Protein AF-A0A1Q5G5R2-F1 (afdb_monomer_lite)

Secondary structure (DSSP, 8-state):
-------GGGSTHHHHHHHHHHHHHHHHHHHTT-EEEEETTEEEEE-SSTTHHHHHHHHHHTTT---EEESTTS-EEEE---TT--HHHHHHHHHHHHHHHHHHHTSPPSSPPPPGGG--SHHHHHHHHHHH-

Sequence (133 aa):
MLKRALPDCIEADGIARSLDMMTRAEADFLALGALVRGRGLDWGIAFAAPDLGARISHEAYLRGLLVETSGSADEVAKLLPPLTASRDELAEGVALLADAVTRQSRRPLVRRPAPIGGVQGADAFLGVVRSCF

pLDDT: mean 71.69, std 19.14, range [33.5, 95.69]

Radius of gyration: 16.31 Å; chains: 1; bounding box: 35×35×56 Å

Structure (mmCIF, N/CA/C/O backbone):
data_AF-A0A1Q5G5R2-F1
#
_entry.id   AF-A0A1Q5G5R2-F1
#
loop_
_atom_site.group_PDB
_atom_site.id
_atom_site.type_symbol
_atom_site.label_atom_id
_atom_site.label_alt_id
_atom_site.label_comp_id
_atom_site.lab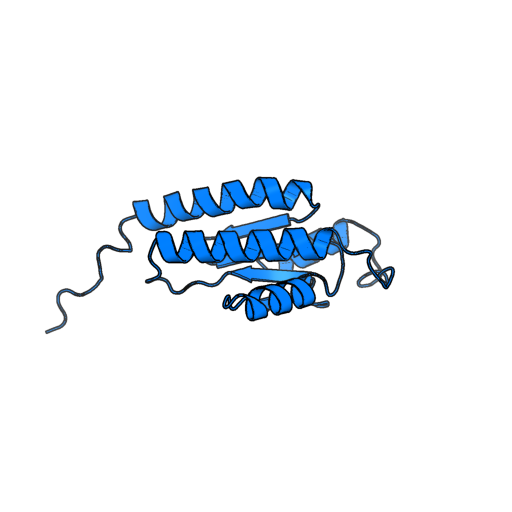el_asym_id
_atom_site.label_entity_id
_atom_site.label_seq_id
_atom_site.pdbx_PDB_ins_code
_atom_site.Cartn_x
_atom_site.Cartn_y
_atom_site.Cartn_z
_atom_site.occupancy
_atom_site.B_iso_or_equiv
_atom_site.auth_seq_id
_atom_site.auth_comp_id
_atom_site.auth_asym_id
_atom_site.auth_atom_id
_atom_site.pdbx_PDB_model_num
ATOM 1 N N . MET A 1 1 ? -2.164 20.215 35.143 1.00 33.50 1 MET A N 1
ATOM 2 C CA . MET A 1 1 ? -3.379 19.497 34.695 1.00 33.50 1 MET A CA 1
ATOM 3 C C . MET A 1 1 ? -3.111 18.783 33.360 1.00 33.50 1 MET A C 1
ATOM 5 O O . MET A 1 1 ? -3.798 19.034 32.387 1.00 33.50 1 MET A O 1
ATOM 9 N N .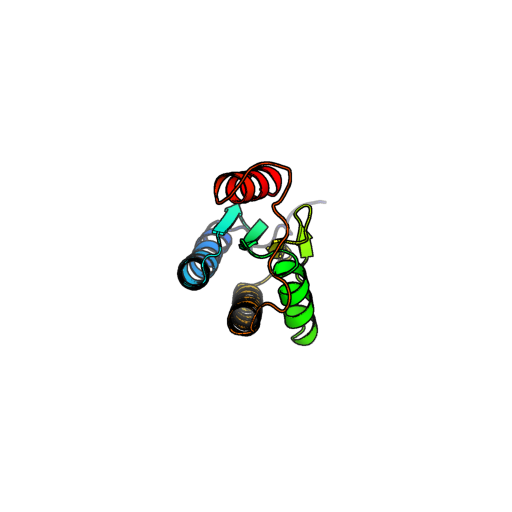 LEU A 1 2 ? -2.117 17.887 33.297 1.00 38.62 2 LEU A N 1
ATOM 10 C CA . LEU A 1 2 ? -1.935 16.945 32.180 1.00 38.62 2 LEU A CA 1
ATOM 11 C C . LEU A 1 2 ? -1.793 15.546 32.784 1.00 38.62 2 LEU A C 1
ATOM 13 O O . LEU A 1 2 ? -0.697 15.049 33.017 1.00 38.62 2 LEU A O 1
ATOM 17 N N . LYS A 1 3 ? -2.927 14.958 33.162 1.00 35.97 3 LYS A N 1
ATOM 18 C CA . LYS A 1 3 ? -3.034 13.561 33.585 1.00 35.97 3 LYS A CA 1
ATOM 19 C C . LYS A 1 3 ? -4.161 12.930 32.768 1.00 35.97 3 LYS A C 1
ATOM 21 O O . LYS A 1 3 ? -5.282 13.414 32.851 1.00 35.97 3 LYS A O 1
ATOM 26 N N . ARG A 1 4 ? -3.827 11.824 32.089 1.00 41.44 4 ARG A N 1
ATOM 27 C CA . ARG A 1 4 ? -4.713 10.790 31.509 1.00 41.44 4 ARG A CA 1
ATOM 28 C C . ARG A 1 4 ? -5.443 11.149 30.209 1.00 41.44 4 ARG A C 1
ATOM 30 O O . ARG A 1 4 ? -6.599 11.541 30.243 1.00 41.44 4 ARG A O 1
ATOM 37 N N . ALA A 1 5 ? -4.772 10.904 29.083 1.00 36.88 5 ALA A N 1
ATOM 38 C CA . ALA A 1 5 ? -5.401 10.505 27.815 1.00 36.88 5 ALA A CA 1
ATOM 39 C C . ALA A 1 5 ? -4.364 9.890 26.846 1.00 36.88 5 ALA A C 1
ATOM 41 O O . ALA A 1 5 ? -4.378 10.185 25.657 1.00 36.88 5 ALA A O 1
ATOM 42 N N . LEU A 1 6 ? -3.423 9.080 27.349 1.00 35.84 6 LEU A N 1
ATOM 43 C CA . LEU A 1 6 ? -2.697 8.144 26.486 1.00 35.84 6 LEU A CA 1
ATOM 44 C C . LEU A 1 6 ? -3.633 6.927 26.373 1.00 35.84 6 LEU A C 1
ATOM 46 O O . LEU A 1 6 ? -3.830 6.281 27.403 1.00 35.84 6 LEU A O 1
ATOM 50 N N . PRO A 1 7 ? -4.328 6.699 25.244 1.00 44.56 7 PRO A N 1
ATOM 51 C CA . PRO A 1 7 ? -5.379 5.693 25.176 1.00 44.56 7 PRO A CA 1
ATOM 52 C C . PRO A 1 7 ? -4.765 4.296 25.157 1.00 44.56 7 PRO A C 1
ATOM 54 O O . PRO A 1 7 ? -3.655 4.098 24.662 1.00 44.56 7 PRO A O 1
ATOM 57 N N . ASP A 1 8 ? -5.533 3.331 25.641 1.00 38.50 8 ASP A N 1
ATOM 58 C CA . ASP A 1 8 ? -5.210 1.910 25.812 1.00 38.50 8 ASP A CA 1
ATOM 59 C C . ASP A 1 8 ? -4.830 1.160 24.504 1.00 38.50 8 ASP A C 1
ATOM 61 O O . ASP A 1 8 ? -4.666 -0.055 24.488 1.00 38.50 8 ASP A O 1
ATOM 65 N N . CYS A 1 9 ? -4.648 1.863 23.379 1.00 36.59 9 CYS A N 1
ATOM 66 C CA . CYS A 1 9 ? -4.247 1.308 22.083 1.00 36.59 9 CYS A CA 1
ATOM 67 C C . CYS A 1 9 ? -2.747 0.971 21.970 1.00 36.59 9 CYS A C 1
ATOM 69 O O . CYS A 1 9 ? -2.362 0.236 21.061 1.00 36.59 9 CYS A O 1
ATOM 71 N N . ILE A 1 10 ? -1.908 1.470 22.892 1.00 39.78 10 ILE A N 1
ATOM 72 C CA . ILE A 1 10 ? -0.469 1.142 22.992 1.00 39.78 10 ILE A CA 1
ATOM 73 C C . ILE A 1 10 ? -0.212 0.098 24.099 1.00 39.78 10 ILE A C 1
ATOM 75 O O . ILE A 1 10 ? 0.919 -0.079 24.544 1.00 39.78 10 ILE A O 1
ATOM 79 N N . GLU A 1 11 ? -1.227 -0.625 24.583 1.00 42.00 11 GLU A N 1
ATOM 80 C CA . GLU A 1 11 ? -0.920 -1.877 25.280 1.00 42.00 11 GLU A CA 1
ATOM 81 C C . GLU A 1 11 ? -0.353 -2.865 24.252 1.00 42.00 11 GLU A C 1
ATOM 83 O O . GLU A 1 11 ? -0.919 -3.080 23.177 1.00 42.00 11 GLU A O 1
ATOM 88 N N . ALA A 1 12 ? 0.824 -3.407 24.571 1.00 43.91 12 ALA A N 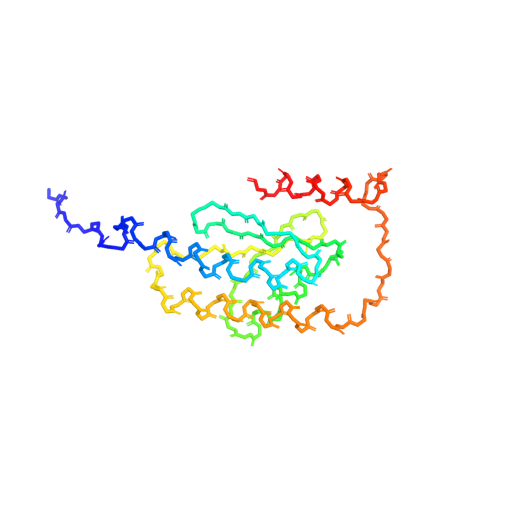1
ATOM 89 C CA . ALA A 1 12 ? 1.773 -4.098 23.691 1.00 43.91 12 ALA A CA 1
ATOM 90 C C . ALA A 1 12 ? 1.199 -5.247 22.827 1.00 43.91 12 ALA A C 1
ATOM 92 O O . ALA A 1 12 ? 1.835 -5.693 21.873 1.00 43.91 12 ALA A O 1
ATOM 93 N N . ASP A 1 13 ? -0.029 -5.672 23.101 1.00 45.69 13 ASP A N 1
ATOM 94 C CA . ASP A 1 13 ? -0.794 -6.664 22.355 1.00 45.69 13 ASP A CA 1
ATOM 95 C C . ASP A 1 13 ? -1.337 -6.150 21.009 1.00 45.69 13 ASP A C 1
ATOM 97 O O . ASP A 1 13 ? -1.583 -6.947 20.096 1.00 45.69 13 ASP A O 1
ATOM 101 N N . GLY A 1 14 ? -1.561 -4.836 20.873 1.00 43.16 14 GLY A N 1
ATOM 102 C CA . GLY A 1 14 ? -2.051 -4.150 19.666 1.00 43.16 14 GLY A CA 1
ATOM 103 C C . GLY A 1 14 ? -1.151 -4.378 18.457 1.00 43.16 14 GLY A C 1
ATOM 104 O O . GLY A 1 14 ? -1.522 -5.058 17.496 1.00 43.16 14 GLY A O 1
ATOM 105 N N . ILE A 1 15 ? 0.067 -3.855 18.582 1.00 50.12 15 ILE A N 1
ATOM 106 C CA . ILE A 1 15 ? 1.117 -3.850 17.563 1.00 50.12 15 ILE A CA 1
ATOM 107 C C . ILE A 1 15 ? 1.544 -5.282 17.214 1.00 50.12 15 ILE A C 1
ATOM 109 O O . ILE A 1 15 ? 1.609 -5.617 16.034 1.00 50.12 15 ILE A O 1
ATOM 113 N N . ALA A 1 16 ? 1.746 -6.147 18.216 1.00 45.59 16 ALA A N 1
ATOM 114 C CA . ALA A 1 16 ? 2.217 -7.523 18.024 1.00 45.59 16 ALA A CA 1
ATOM 115 C C . ALA A 1 16 ? 1.272 -8.402 17.179 1.00 45.59 16 ALA A C 1
ATOM 117 O O . ALA A 1 16 ? 1.737 -9.230 16.407 1.00 45.59 16 ALA A O 1
ATOM 118 N N . ARG A 1 17 ? -0.050 -8.201 17.267 1.00 47.78 17 ARG A N 1
ATOM 119 C CA . ARG A 1 17 ? -1.030 -8.940 16.442 1.00 47.78 17 ARG A CA 1
ATOM 120 C C . ARG A 1 17 ? -1.319 -8.277 15.088 1.00 47.78 17 ARG A C 1
ATOM 122 O O . ARG A 1 17 ? -1.692 -8.969 14.150 1.00 47.78 17 ARG A O 1
ATOM 129 N N . SER A 1 18 ? -1.135 -6.962 14.946 1.00 50.00 18 SER A N 1
ATOM 130 C CA . SER A 1 18 ? -1.148 -6.325 13.614 1.00 50.00 18 SER A CA 1
ATOM 131 C C . SER A 1 18 ? 0.084 -6.720 12.791 1.00 50.00 18 SER A C 1
ATOM 133 O O . SER A 1 18 ? -0.019 -6.876 11.575 1.00 50.00 18 SER A O 1
ATOM 135 N N . LEU A 1 19 ? 1.218 -6.971 13.460 1.00 56.03 19 LEU A N 1
ATOM 136 C CA . LEU A 1 19 ? 2.369 -7.677 12.892 1.00 56.03 19 LEU A CA 1
ATOM 137 C C . LEU A 1 19 ? 1.943 -9.042 12.322 1.00 56.03 19 LEU A C 1
ATOM 139 O O . LEU A 1 19 ? 2.242 -9.289 11.163 1.00 56.03 19 LEU A O 1
ATOM 143 N N . ASP A 1 20 ? 1.156 -9.861 13.038 1.00 61.53 20 ASP A N 1
ATOM 144 C CA . ASP A 1 20 ? 0.665 -11.153 12.509 1.00 61.53 20 ASP A CA 1
ATOM 145 C C . ASP A 1 20 ? -0.162 -11.010 11.216 1.00 61.53 20 ASP A C 1
ATOM 147 O O . ASP A 1 20 ? -0.066 -11.857 10.323 1.00 61.53 20 ASP A O 1
ATOM 151 N N . MET A 1 21 ? -0.983 -9.959 11.087 1.00 62.03 21 MET A N 1
ATOM 152 C CA . MET A 1 21 ? -1.771 -9.725 9.865 1.00 62.03 21 MET A CA 1
ATOM 153 C C . MET A 1 21 ? -0.870 -9.391 8.674 1.00 62.03 21 MET A C 1
ATOM 155 O O . MET A 1 21 ? -1.070 -9.920 7.580 1.00 62.03 21 MET A O 1
ATOM 159 N N . MET A 1 22 ? 0.159 -8.573 8.899 1.00 64.38 22 MET A N 1
ATOM 160 C CA . MET A 1 22 ? 1.146 -8.248 7.871 1.00 64.38 22 MET A CA 1
ATOM 161 C C . MET A 1 22 ? 2.099 -9.412 7.580 1.00 64.38 22 MET A C 1
ATOM 163 O O . MET A 1 22 ? 2.457 -9.606 6.425 1.00 64.38 22 MET A O 1
ATOM 167 N N . THR A 1 23 ? 2.409 -10.263 8.561 1.00 62.22 23 THR A N 1
ATOM 168 C CA . THR A 1 23 ? 3.161 -11.514 8.364 1.00 62.22 23 THR A CA 1
ATOM 169 C C . THR A 1 23 ? 2.388 -12.529 7.516 1.00 62.22 23 THR A C 1
ATOM 171 O O . THR A 1 23 ? 2.978 -13.238 6.705 1.00 62.22 23 THR A O 1
ATOM 174 N N . ARG A 1 24 ? 1.057 -12.609 7.644 1.00 64.56 24 ARG A N 1
ATOM 175 C CA . ARG A 1 24 ? 0.248 -13.443 6.735 1.00 64.56 24 ARG A CA 1
ATOM 176 C C . ARG A 1 24 ? 0.270 -12.898 5.310 1.00 64.56 24 ARG A C 1
ATOM 178 O O . ARG A 1 24 ? 0.498 -13.664 4.380 1.00 64.56 24 ARG A O 1
ATOM 185 N N . ALA A 1 25 ? 0.104 -11.586 5.157 1.00 66.12 25 ALA A N 1
ATOM 186 C CA . ALA A 1 25 ? 0.205 -10.936 3.855 1.00 66.12 25 ALA A CA 1
ATOM 187 C C . ALA A 1 25 ? 1.614 -11.083 3.243 1.00 66.12 25 ALA A C 1
ATOM 189 O O . ALA A 1 25 ? 1.749 -11.219 2.033 1.00 66.12 25 ALA A O 1
ATOM 190 N N . GLU A 1 26 ? 2.668 -11.134 4.064 1.00 68.25 26 GLU A N 1
ATOM 191 C CA . GLU A 1 26 ? 4.045 -11.375 3.621 1.00 68.25 26 GLU A CA 1
ATOM 192 C C . GLU A 1 26 ? 4.214 -12.708 2.888 1.00 68.25 26 GLU A C 1
ATOM 194 O O . GLU A 1 26 ? 4.894 -12.740 1.863 1.00 68.25 26 GLU A O 1
ATOM 199 N N . ALA A 1 27 ? 3.557 -13.782 3.334 1.00 66.31 27 ALA A N 1
ATOM 200 C CA . ALA A 1 27 ? 3.590 -15.059 2.620 1.00 66.31 27 ALA A CA 1
ATOM 201 C C . ALA A 1 27 ? 2.961 -14.947 1.218 1.00 66.31 27 ALA A C 1
ATOM 203 O O . ALA A 1 27 ? 3.534 -15.435 0.238 1.00 66.31 27 ALA A O 1
ATOM 204 N N . ASP A 1 28 ? 1.828 -14.249 1.112 1.00 69.44 28 ASP A N 1
ATOM 205 C CA . ASP A 1 28 ? 1.137 -14.019 -0.160 1.00 69.44 28 ASP A CA 1
ATOM 206 C C . ASP A 1 28 ? 1.964 -13.123 -1.097 1.00 69.44 28 ASP A C 1
ATOM 208 O O . ASP A 1 28 ? 2.059 -13.377 -2.300 1.00 69.44 28 ASP A O 1
ATOM 212 N N . PHE A 1 29 ? 2.626 -12.101 -0.555 1.00 72.94 29 PHE A N 1
ATOM 213 C CA . PHE A 1 29 ? 3.485 -11.195 -1.317 1.00 72.94 29 PHE A CA 1
ATOM 214 C C . PHE A 1 29 ? 4.787 -11.853 -1.769 1.00 72.94 29 PHE A C 1
ATOM 216 O O . PHE A 1 29 ? 5.214 -11.643 -2.908 1.00 72.94 29 PHE A O 1
ATOM 223 N N . LEU A 1 30 ? 5.381 -12.708 -0.938 1.00 69.62 30 LEU A N 1
ATOM 224 C CA . LEU A 1 30 ? 6.569 -13.468 -1.309 1.00 69.62 30 LEU A CA 1
ATOM 225 C C . LEU A 1 30 ? 6.273 -14.446 -2.451 1.00 69.62 30 LEU A C 1
ATOM 227 O O . LEU A 1 30 ? 7.080 -14.576 -3.372 1.00 69.62 30 LEU A O 1
ATOM 231 N N . ALA A 1 31 ? 5.090 -15.070 -2.455 1.00 66.88 31 ALA A N 1
ATOM 232 C CA . ALA A 1 31 ? 4.638 -15.909 -3.566 1.00 66.88 31 ALA A CA 1
ATOM 233 C C . ALA A 1 31 ? 4.503 -15.132 -4.893 1.00 66.88 31 ALA A C 1
ATOM 235 O O . ALA A 1 31 ? 4.572 -15.724 -5.970 1.00 66.88 31 ALA A O 1
ATOM 236 N N . LEU A 1 32 ? 4.358 -13.804 -4.827 1.00 68.31 32 LEU A N 1
ATOM 237 C CA . LEU A 1 32 ? 4.337 -12.895 -5.976 1.00 68.31 32 LEU A CA 1
ATOM 238 C C . LEU A 1 32 ? 5.719 -12.301 -6.308 1.00 68.31 32 LEU A C 1
ATOM 240 O O . LEU A 1 32 ? 5.821 -11.456 -7.198 1.00 68.31 32 LEU A O 1
ATOM 244 N N . GLY A 1 33 ? 6.782 -12.735 -5.623 1.00 71.94 33 GLY A N 1
ATOM 245 C CA . GLY A 1 33 ? 8.148 -12.248 -5.826 1.00 71.94 33 GLY A CA 1
ATOM 246 C C . GLY A 1 33 ? 8.421 -10.864 -5.228 1.00 71.94 33 GLY A C 1
ATOM 247 O O . GLY A 1 33 ? 9.379 -10.208 -5.638 1.00 71.94 33 GLY A O 1
ATOM 248 N N . ALA A 1 34 ? 7.587 -10.406 -4.291 1.00 81.88 34 ALA A N 1
ATOM 249 C CA . ALA A 1 34 ? 7.803 -9.170 -3.549 1.00 81.88 34 ALA A CA 1
ATOM 250 C C . ALA A 1 34 ? 8.571 -9.427 -2.241 1.00 81.88 34 ALA A C 1
ATOM 252 O O . ALA A 1 34 ? 8.513 -10.516 -1.671 1.00 81.88 34 ALA A O 1
ATOM 253 N N . LEU A 1 35 ? 9.285 -8.410 -1.756 1.00 83.38 35 LEU A N 1
ATOM 254 C CA . LEU A 1 35 ? 9.942 -8.428 -0.448 1.00 83.38 35 LEU A CA 1
ATOM 255 C C . LEU A 1 35 ? 9.194 -7.518 0.513 1.00 83.38 35 LEU A C 1
ATOM 257 O O . LEU A 1 35 ? 8.946 -6.357 0.198 1.00 83.38 35 LEU A O 1
ATOM 261 N N . VAL A 1 36 ? 8.891 -8.026 1.701 1.00 84.69 36 VAL A N 1
ATOM 262 C CA . VAL A 1 36 ? 8.205 -7.265 2.746 1.00 84.69 36 VAL A CA 1
ATOM 263 C C . VAL A 1 36 ? 9.181 -6.936 3.863 1.00 84.69 36 VAL A C 1
ATOM 265 O O . VAL A 1 36 ? 9.978 -7.773 4.291 1.00 84.69 36 VAL A O 1
ATOM 268 N N . ARG A 1 37 ? 9.152 -5.687 4.326 1.00 82.38 37 ARG A N 1
ATOM 269 C CA . ARG A 1 37 ? 9.915 -5.222 5.486 1.00 82.38 37 ARG A CA 1
ATOM 270 C C . ARG A 1 37 ? 9.074 -4.238 6.283 1.00 82.38 37 ARG A C 1
ATOM 272 O O . ARG A 1 37 ? 8.299 -3.479 5.714 1.00 82.38 37 ARG A O 1
ATOM 279 N N . GLY A 1 38 ? 9.263 -4.221 7.595 1.00 79.81 38 GLY A N 1
ATOM 280 C CA . GLY A 1 38 ? 8.615 -3.238 8.452 1.00 79.81 38 GLY A CA 1
ATOM 281 C C . GLY A 1 38 ? 9.133 -3.243 9.882 1.00 79.81 38 GLY A C 1
ATOM 282 O O . GLY A 1 38 ? 9.838 -4.162 10.311 1.00 79.81 38 GLY A O 1
ATOM 283 N N . ARG A 1 39 ? 8.788 -2.185 10.620 1.00 78.94 39 ARG A N 1
ATOM 284 C CA . ARG A 1 39 ? 9.008 -2.048 12.065 1.00 78.94 39 ARG A CA 1
ATOM 285 C C . ARG A 1 39 ? 7.794 -1.360 12.686 1.00 78.94 39 ARG A C 1
ATOM 287 O O . ARG A 1 39 ? 7.495 -0.210 12.383 1.00 78.94 39 ARG A O 1
ATOM 294 N N . GLY A 1 40 ? 7.123 -2.040 13.614 1.00 82.00 40 GLY A N 1
ATOM 295 C CA . GLY A 1 40 ? 5.914 -1.499 14.239 1.00 82.00 40 GLY A CA 1
ATOM 296 C C . GLY A 1 40 ? 4.769 -1.402 13.230 1.00 82.00 40 GLY A C 1
ATOM 297 O O . GLY A 1 40 ? 4.321 -2.433 12.742 1.00 82.00 40 GLY A O 1
ATOM 298 N N . LEU A 1 41 ? 4.300 -0.185 12.935 1.00 83.94 41 LEU A N 1
ATOM 299 C CA . LEU A 1 41 ? 3.252 0.085 11.939 1.00 83.94 41 LEU A CA 1
ATOM 300 C C . LEU A 1 41 ? 3.788 0.687 10.628 1.00 83.94 41 LEU A C 1
ATOM 302 O O . LEU A 1 41 ? 2.999 0.919 9.725 1.00 83.94 41 LEU A O 1
ATOM 306 N N . ASP A 1 42 ? 5.099 0.895 10.494 1.00 85.69 42 ASP A N 1
ATOM 307 C CA . ASP A 1 42 ? 5.717 1.304 9.227 1.00 85.69 42 ASP A CA 1
ATOM 308 C C . ASP A 1 42 ? 6.152 0.066 8.444 1.00 85.69 42 ASP A C 1
ATOM 310 O O . ASP A 1 42 ? 7.061 -0.659 8.869 1.00 85.69 42 ASP A O 1
ATOM 314 N N . TRP A 1 43 ? 5.462 -0.197 7.337 1.00 85.94 43 TRP A N 1
ATOM 315 C CA . TRP A 1 43 ? 5.694 -1.359 6.490 1.00 85.94 43 TRP A CA 1
ATOM 316 C C . TRP A 1 43 ? 5.798 -0.963 5.039 1.00 85.94 43 TRP A C 1
ATOM 318 O O . TRP A 1 43 ? 5.107 -0.064 4.564 1.00 85.94 43 TRP A O 1
ATOM 328 N N . GLY A 1 44 ? 6.595 -1.716 4.296 1.00 87.12 44 GLY A N 1
ATOM 329 C CA . GLY A 1 44 ? 6.598 -1.601 2.859 1.00 87.12 44 GLY A CA 1
ATOM 330 C C . GLY A 1 44 ? 6.889 -2.903 2.146 1.00 87.12 44 GLY A C 1
ATOM 331 O O . GLY A 1 44 ? 7.485 -3.848 2.669 1.00 87.12 44 GLY A O 1
ATOM 332 N N . ILE A 1 45 ? 6.417 -2.907 0.910 1.00 88.75 45 ILE A N 1
ATOM 333 C CA . ILE A 1 45 ? 6.413 -4.035 0.003 1.00 88.75 45 ILE A CA 1
ATOM 334 C C . ILE A 1 45 ? 7.188 -3.586 -1.227 1.00 88.75 45 ILE A C 1
ATOM 336 O O . ILE A 1 45 ? 6.748 -2.698 -1.957 1.00 88.75 45 ILE A O 1
ATOM 340 N N . ALA A 1 46 ? 8.367 -4.160 -1.416 1.00 87.06 46 ALA A N 1
ATOM 341 C CA . ALA A 1 46 ? 9.239 -3.882 -2.540 1.00 87.06 46 ALA A CA 1
ATOM 342 C C . ALA A 1 46 ? 8.981 -4.880 -3.669 1.00 87.06 46 ALA A C 1
ATOM 344 O O . ALA A 1 46 ? 8.876 -6.088 -3.442 1.00 87.06 46 ALA A O 1
ATOM 345 N N . PHE A 1 47 ? 8.945 -4.378 -4.897 1.00 84.94 47 PHE A N 1
ATOM 346 C CA . PHE A 1 47 ? 8.730 -5.157 -6.106 1.00 84.94 47 PHE A CA 1
ATOM 347 C C . PHE A 1 47 ? 9.948 -5.086 -7.025 1.00 84.94 47 PHE A C 1
ATOM 349 O O . PHE A 1 47 ? 10.580 -4.044 -7.160 1.00 84.94 47 PHE A O 1
ATOM 356 N N . ALA A 1 48 ? 10.268 -6.188 -7.705 1.00 81.38 48 ALA A N 1
ATOM 357 C CA . ALA A 1 48 ? 11.364 -6.198 -8.677 1.00 81.38 48 ALA A CA 1
ATOM 358 C C . ALA A 1 48 ? 11.026 -5.426 -9.969 1.00 81.38 48 ALA A C 1
ATOM 360 O O . ALA A 1 48 ? 11.922 -5.023 -10.711 1.00 81.38 48 ALA A O 1
ATOM 361 N N . ALA A 1 49 ? 9.735 -5.256 -10.268 1.00 80.12 49 ALA A N 1
ATOM 362 C CA . ALA A 1 49 ? 9.272 -4.504 -11.424 1.00 80.12 49 ALA A CA 1
ATOM 363 C C . ALA A 1 49 ? 9.130 -3.011 -11.068 1.00 80.12 49 ALA A C 1
ATOM 365 O O . ALA A 1 49 ? 8.394 -2.699 -10.128 1.00 80.12 49 ALA A O 1
ATOM 366 N N . PRO A 1 50 ? 9.766 -2.093 -11.821 1.00 77.88 50 PRO A N 1
ATOM 367 C CA . PRO A 1 50 ? 9.581 -0.658 -11.623 1.00 77.88 50 PRO A CA 1
ATOM 368 C C . PRO A 1 50 ? 8.145 -0.247 -11.950 1.00 77.88 50 PRO A C 1
ATOM 370 O O . PRO A 1 50 ? 7.426 -0.969 -12.651 1.00 77.88 50 PRO A O 1
ATOM 373 N N . ASP A 1 51 ? 7.726 0.895 -11.412 1.00 82.81 51 ASP A N 1
ATOM 374 C CA . ASP A 1 51 ? 6.373 1.457 -11.511 1.00 82.81 51 ASP A CA 1
ATOM 375 C C . ASP A 1 51 ? 5.259 0.559 -10.931 1.00 82.81 51 ASP A C 1
ATOM 377 O O . ASP A 1 51 ? 4.085 0.947 -10.906 1.00 82.81 51 ASP A O 1
ATOM 381 N N . LEU A 1 52 ? 5.571 -0.664 -10.472 1.00 86.62 52 LEU A N 1
ATOM 382 C CA . LEU A 1 52 ? 4.569 -1.567 -9.914 1.00 86.62 52 LEU A CA 1
ATOM 383 C C . LEU A 1 52 ? 4.030 -1.020 -8.590 1.00 86.62 52 LEU A C 1
ATOM 385 O O . LEU A 1 52 ? 2.820 -1.087 -8.379 1.00 86.62 52 LEU A O 1
ATOM 389 N N . GLY A 1 53 ? 4.878 -0.404 -7.759 1.00 88.25 53 GLY A N 1
ATOM 390 C CA . GLY A 1 53 ? 4.441 0.288 -6.545 1.00 88.25 53 GLY A CA 1
ATOM 391 C C . GLY A 1 53 ? 3.490 1.444 -6.861 1.00 88.25 53 GLY A C 1
ATOM 392 O O . GLY A 1 53 ? 2.406 1.500 -6.284 1.00 88.25 53 GLY A O 1
ATOM 393 N N . ALA A 1 54 ? 3.803 2.284 -7.856 1.00 89.75 54 ALA A N 1
ATOM 394 C CA . ALA A 1 54 ? 2.906 3.353 -8.322 1.00 89.75 54 ALA A CA 1
ATOM 395 C C . ALA A 1 54 ? 1.549 2.824 -8.815 1.00 89.75 54 ALA A C 1
ATOM 397 O O . ALA A 1 54 ? 0.492 3.351 -8.462 1.00 89.75 54 ALA A O 1
ATOM 398 N N . ARG A 1 55 ? 1.544 1.736 -9.594 1.00 91.44 55 ARG A N 1
ATOM 399 C CA . ARG A 1 55 ? 0.302 1.097 -10.061 1.00 91.44 55 ARG A CA 1
ATOM 400 C C . ARG A 1 55 ? -0.525 0.513 -8.920 1.00 91.44 55 ARG A C 1
ATOM 402 O O . ARG A 1 55 ? -1.752 0.561 -8.983 1.00 91.44 55 ARG A O 1
ATOM 409 N N . ILE A 1 56 ? 0.131 -0.063 -7.916 1.00 92.12 56 ILE A N 1
ATOM 410 C CA . ILE A 1 56 ? -0.525 -0.604 -6.722 1.00 92.12 56 ILE A CA 1
ATOM 411 C C . ILE A 1 56 ? -1.107 0.527 -5.882 1.00 92.12 56 ILE A C 1
ATOM 413 O O . ILE A 1 56 ? 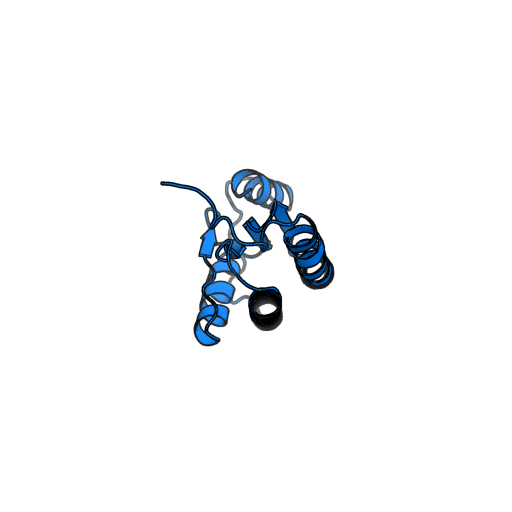-2.265 0.426 -5.496 1.00 92.12 56 ILE A O 1
ATOM 417 N N . SER A 1 57 ? -0.355 1.608 -5.661 1.00 93.50 57 SER A N 1
ATOM 418 C CA . SER A 1 57 ? -0.837 2.803 -4.960 1.00 93.50 57 SER A CA 1
ATOM 419 C C . SER A 1 57 ? -2.081 3.376 -5.643 1.00 93.50 57 SER A C 1
ATOM 421 O O . SER A 1 57 ? -3.109 3.570 -4.999 1.00 93.50 57 SER A O 1
ATOM 423 N N . HIS A 1 58 ? -2.052 3.523 -6.971 1.00 94.25 58 HIS A N 1
ATOM 424 C CA . HIS A 1 58 ? -3.215 3.988 -7.725 1.00 94.25 58 HIS A CA 1
ATOM 425 C C . HIS A 1 58 ? -4.417 3.028 -7.630 1.00 94.25 58 HIS A C 1
ATOM 427 O O . HIS A 1 58 ? -5.547 3.467 -7.434 1.00 94.25 58 HIS A O 1
ATOM 433 N N . GLU A 1 59 ? -4.205 1.712 -7.736 1.00 93.94 59 GLU A N 1
ATOM 434 C CA . GLU A 1 59 ? -5.278 0.718 -7.562 1.00 93.94 59 GLU A CA 1
ATOM 435 C C . GLU A 1 59 ? -5.855 0.729 -6.136 1.00 93.94 59 GLU A C 1
ATOM 437 O O . GLU A 1 59 ? -7.068 0.609 -5.974 1.00 93.94 59 GLU A O 1
ATOM 442 N N . ALA A 1 60 ? -5.013 0.889 -5.114 1.00 94.12 60 ALA A N 1
ATOM 443 C CA . ALA A 1 60 ? -5.424 1.008 -3.718 1.00 94.12 60 ALA A CA 1
ATOM 444 C C . ALA A 1 60 ? -6.242 2.286 -3.483 1.00 94.12 60 ALA A C 1
ATOM 446 O O . ALA A 1 60 ? -7.300 2.232 -2.853 1.00 94.12 60 ALA A O 1
ATOM 447 N N . TYR A 1 61 ? -5.827 3.406 -4.081 1.00 95.69 61 TYR A N 1
ATOM 448 C CA . TYR A 1 61 ? -6.548 4.675 -4.011 1.00 95.69 61 TYR A CA 1
ATOM 449 C C . TYR A 1 61 ? -7.972 4.558 -4.566 1.00 95.69 61 TYR A C 1
ATOM 451 O O . TYR A 1 61 ? -8.926 4.999 -3.926 1.00 95.69 61 TYR A O 1
ATOM 459 N N . LEU A 1 62 ? -8.147 3.877 -5.706 1.00 95.31 62 LEU A N 1
ATOM 460 C CA . LEU A 1 62 ? -9.471 3.612 -6.288 1.00 95.31 62 LEU A CA 1
ATOM 461 C C . LEU A 1 62 ? -10.382 2.768 -5.379 1.00 95.31 62 LEU A C 1
ATOM 463 O O . LEU A 1 62 ? -11.592 2.721 -5.596 1.00 95.31 62 LEU A O 1
ATOM 467 N N . ARG A 1 63 ? -9.813 2.107 -4.368 1.00 93.44 63 ARG A N 1
ATOM 468 C CA . ARG A 1 63 ? -10.521 1.298 -3.368 1.00 93.44 63 ARG A CA 1
ATOM 469 C C . ARG A 1 63 ? -10.696 2.015 -2.030 1.00 93.44 63 ARG A C 1
ATOM 471 O O . ARG A 1 63 ? -11.208 1.412 -1.097 1.00 93.44 63 ARG A O 1
ATOM 478 N N . GLY A 1 64 ? -10.274 3.274 -1.933 1.00 94.06 64 GLY A N 1
ATOM 479 C CA . GLY A 1 64 ? -10.362 4.064 -0.707 1.00 94.06 64 GLY A CA 1
ATOM 480 C C . GLY A 1 64 ? -9.188 3.883 0.256 1.00 94.06 64 GLY A C 1
ATOM 481 O O . GLY A 1 64 ? -9.268 4.369 1.379 1.00 94.06 64 GLY A O 1
ATOM 482 N N . LEU A 1 65 ? -8.096 3.231 -0.162 1.00 94.69 65 LEU A N 1
ATOM 483 C CA . LEU A 1 65 ? -6.887 3.089 0.649 1.00 94.69 65 LEU A CA 1
ATOM 484 C C . LEU A 1 65 ? -5.774 4.008 0.135 1.00 94.69 65 LEU A C 1
ATOM 486 O O . LEU A 1 65 ? -5.339 3.890 -1.009 1.00 94.69 65 LEU A O 1
ATOM 490 N N . LEU A 1 66 ? -5.264 4.887 0.999 1.00 93.75 66 LEU A N 1
ATOM 491 C CA . LEU A 1 66 ? -4.081 5.690 0.694 1.00 93.75 66 LEU A CA 1
ATOM 492 C C . LEU A 1 66 ? -2.804 4.889 0.982 1.00 93.75 66 LEU A C 1
ATOM 494 O O . LEU A 1 66 ? -2.618 4.381 2.086 1.00 93.75 66 LEU A O 1
ATOM 498 N N . VAL A 1 67 ? -1.928 4.793 -0.018 1.00 92.75 67 VAL A N 1
ATOM 499 C CA . VAL A 1 67 ? -0.647 4.078 0.042 1.00 92.75 67 VAL A CA 1
ATOM 500 C C . VAL A 1 67 ? 0.406 4.951 -0.623 1.00 92.75 67 VAL A C 1
ATOM 502 O O . VAL A 1 67 ? 0.226 5.364 -1.769 1.00 92.75 67 VAL A O 1
ATOM 505 N N . GLU A 1 68 ? 1.504 5.212 0.075 1.00 90.31 68 GLU A N 1
ATOM 506 C CA . GLU A 1 68 ? 2.620 6.001 -0.455 1.00 90.31 68 GLU A CA 1
ATOM 507 C C . GLU A 1 68 ? 3.590 5.119 -1.250 1.00 90.31 68 GLU A C 1
ATOM 509 O O . GLU A 1 68 ? 3.691 3.912 -1.001 1.00 90.31 68 GLU A O 1
ATOM 514 N N . THR A 1 69 ? 4.334 5.712 -2.186 1.00 92.12 69 THR A N 1
ATOM 515 C CA . THR A 1 69 ? 5.435 5.032 -2.885 1.00 92.12 69 THR A CA 1
ATOM 516 C C . THR A 1 69 ? 6.800 5.538 -2.440 1.00 92.12 69 THR A C 1
ATOM 518 O O . THR A 1 69 ? 6.959 6.635 -1.910 1.00 92.12 69 THR A O 1
ATOM 521 N N . SER A 1 70 ? 7.815 4.695 -2.607 1.00 87.62 70 SER A N 1
ATOM 522 C CA . SER A 1 70 ? 9.217 5.054 -2.405 1.00 87.62 70 SER A CA 1
ATOM 523 C C . SER A 1 70 ? 10.124 4.191 -3.282 1.00 87.62 70 SER A C 1
ATOM 525 O O . SER A 1 70 ? 9.656 3.270 -3.954 1.00 87.62 70 SER A O 1
ATOM 527 N N . GLY A 1 71 ? 11.423 4.487 -3.258 1.00 81.62 71 GLY A N 1
ATOM 528 C CA . GLY A 1 71 ? 12.385 3.940 -4.210 1.00 81.62 71 GLY A CA 1
ATOM 529 C C . GLY A 1 71 ? 12.540 4.858 -5.422 1.00 81.62 71 GLY A C 1
ATOM 530 O O . GLY A 1 71 ? 11.685 5.693 -5.708 1.00 81.62 71 GLY A O 1
ATOM 531 N N . SER A 1 72 ? 13.681 4.765 -6.103 1.00 82.62 72 SER A N 1
ATOM 532 C CA . SER A 1 72 ? 14.010 5.671 -7.216 1.00 82.62 72 SER A CA 1
ATOM 533 C C . SER A 1 72 ? 13.137 5.473 -8.461 1.00 82.62 72 SER A C 1
ATOM 535 O O . SER A 1 72 ? 13.169 6.306 -9.363 1.00 82.62 72 SER A O 1
ATOM 537 N N . ALA A 1 73 ? 12.396 4.368 -8.517 1.00 81.19 73 ALA A N 1
ATOM 538 C CA . ALA A 1 73 ? 11.528 3.960 -9.611 1.00 81.19 73 ALA A CA 1
ATOM 539 C C . ALA A 1 73 ? 10.118 3.575 -9.112 1.00 81.19 73 ALA A C 1
ATOM 541 O O . ALA A 1 73 ? 9.453 2.738 -9.732 1.00 81.19 73 ALA A O 1
ATOM 542 N N . ASP A 1 74 ? 9.687 4.139 -7.974 1.00 85.00 74 ASP A N 1
ATOM 543 C CA . ASP A 1 74 ? 8.395 3.861 -7.331 1.00 85.00 74 ASP A CA 1
ATOM 544 C C . ASP A 1 74 ? 8.120 2.360 -7.133 1.00 85.00 74 ASP A C 1
ATOM 546 O O . ASP A 1 74 ? 7.002 1.860 -7.306 1.00 85.00 74 ASP A O 1
ATOM 550 N N . GLU A 1 75 ? 9.169 1.613 -6.800 1.00 85.25 75 GLU A N 1
ATOM 551 C CA . GLU A 1 75 ? 9.158 0.159 -6.701 1.00 85.25 75 GLU A CA 1
ATOM 552 C C . GLU A 1 75 ? 8.793 -0.360 -5.300 1.00 85.25 75 GLU A C 1
ATOM 554 O O . GLU A 1 75 ? 8.685 -1.570 -5.104 1.00 85.25 75 GLU A O 1
ATOM 559 N N . VAL A 1 76 ? 8.566 0.529 -4.327 1.00 88.00 76 VAL A N 1
ATOM 560 C CA . VAL A 1 76 ? 8.136 0.176 -2.966 1.00 88.00 76 VAL A CA 1
ATOM 561 C C . VAL A 1 76 ? 6.799 0.834 -2.641 1.00 88.00 76 VAL A C 1
ATOM 563 O O . VAL A 1 76 ? 6.694 2.055 -2.688 1.00 88.00 76 VAL A O 1
ATOM 566 N N . ALA A 1 77 ? 5.800 0.043 -2.246 1.00 91.00 77 ALA A N 1
ATOM 567 C CA . ALA A 1 77 ? 4.530 0.532 -1.701 1.00 91.00 77 ALA A CA 1
ATOM 568 C C . ALA A 1 77 ? 4.569 0.506 -0.165 1.00 91.00 77 ALA A C 1
ATOM 570 O O . ALA A 1 77 ? 4.944 -0.518 0.410 1.00 91.00 77 ALA A O 1
ATOM 571 N N . LYS A 1 78 ? 4.192 1.604 0.499 1.00 89.81 78 LYS A N 1
ATOM 572 C CA . LYS A 1 78 ? 4.277 1.775 1.957 1.00 89.81 78 LYS A CA 1
ATOM 573 C C . LYS A 1 78 ? 2.909 1.915 2.614 1.00 89.81 78 LYS A C 1
ATOM 575 O O . LYS A 1 78 ? 2.091 2.737 2.202 1.00 89.81 78 LYS A O 1
ATOM 580 N N . LEU A 1 79 ? 2.704 1.151 3.683 1.00 87.50 79 LEU A N 1
ATOM 581 C CA . LEU A 1 79 ? 1.565 1.277 4.581 1.00 87.50 79 LEU A CA 1
ATOM 582 C C . LEU A 1 79 ? 2.019 2.023 5.839 1.00 87.50 79 LEU A C 1
ATOM 584 O O . LEU A 1 79 ? 2.862 1.538 6.590 1.00 87.50 79 LEU A O 1
ATOM 588 N N . LEU A 1 80 ? 1.445 3.209 6.043 1.00 90.00 80 LEU A N 1
ATOM 589 C CA . LEU A 1 80 ? 1.717 4.096 7.174 1.00 90.00 80 LEU A CA 1
ATOM 590 C C . LEU A 1 80 ? 0.387 4.468 7.849 1.00 90.00 80 LEU A C 1
ATOM 592 O O . LEU A 1 80 ? -0.093 5.594 7.698 1.00 90.00 80 LEU A O 1
ATOM 596 N N . PRO A 1 81 ? -0.272 3.521 8.537 1.00 88.06 81 PRO A N 1
ATOM 597 C CA . PRO A 1 81 ? -1.543 3.791 9.181 1.00 88.06 81 PRO A CA 1
ATOM 598 C C . PRO A 1 81 ? -1.333 4.705 10.400 1.00 88.06 81 PRO A C 1
ATOM 600 O O . PRO A 1 81 ? -0.256 4.700 11.010 1.00 88.06 81 PRO A O 1
ATOM 603 N N . PRO A 1 82 ? -2.350 5.486 10.805 1.00 88.62 82 PRO A N 1
ATOM 604 C CA . PRO A 1 82 ? -2.255 6.273 12.026 1.00 88.62 82 PRO A CA 1
ATOM 605 C C . PRO A 1 82 ? -2.036 5.351 13.233 1.00 88.62 82 PRO A C 1
ATOM 607 O O . PRO A 1 82 ? -2.615 4.270 13.313 1.00 88.62 82 PRO A O 1
ATOM 610 N N . LEU A 1 83 ? -1.247 5.797 14.218 1.00 85.69 83 LEU A N 1
ATOM 611 C CA . LEU A 1 83 ? -0.965 5.014 15.438 1.00 85.69 83 LEU A CA 1
ATOM 612 C C . LEU A 1 83 ? -2.223 4.702 16.268 1.00 85.69 83 LEU A C 1
ATOM 614 O O . LEU A 1 83 ? -2.192 3.856 17.156 1.00 85.69 83 LEU A O 1
ATOM 618 N N . THR A 1 84 ? -3.315 5.413 15.999 1.00 84.50 84 THR A N 1
ATOM 619 C CA . THR A 1 84 ? -4.624 5.241 16.629 1.00 84.50 84 THR A CA 1
ATOM 620 C C . THR A 1 84 ? -5.566 4.338 15.833 1.00 84.50 84 THR A C 1
ATOM 622 O O . THR A 1 84 ? -6.698 4.161 16.273 1.00 84.50 84 THR A O 1
ATOM 625 N N . ALA A 1 85 ? -5.145 3.809 14.675 1.00 85.56 85 ALA A N 1
ATOM 626 C CA . ALA A 1 85 ? -5.960 2.898 13.876 1.00 85.56 85 ALA A CA 1
ATOM 627 C C . ALA A 1 85 ? -6.355 1.671 14.704 1.00 85.56 85 ALA A C 1
ATOM 629 O O . ALA A 1 85 ? -5.523 1.046 15.371 1.00 85.56 85 ALA A O 1
ATOM 630 N N . SER A 1 86 ? -7.634 1.321 14.645 1.00 85.62 86 SER A N 1
ATOM 631 C CA . SER A 1 86 ? -8.147 0.093 15.229 1.00 85.62 86 SER A CA 1
ATOM 632 C C . SER A 1 86 ? -7.657 -1.129 14.451 1.00 85.62 86 SER A C 1
ATOM 634 O O . SER A 1 86 ? -7.165 -1.049 13.324 1.00 85.62 86 SER A O 1
ATOM 636 N N . ARG A 1 87 ? -7.809 -2.307 15.057 1.00 80.12 87 ARG A N 1
ATOM 637 C CA . ARG A 1 87 ? -7.436 -3.570 14.411 1.00 80.12 87 ARG A CA 1
ATOM 638 C C . ARG A 1 87 ? -8.239 -3.839 13.146 1.00 80.12 87 ARG A C 1
ATOM 640 O O . ARG A 1 87 ? -7.665 -4.326 12.181 1.00 80.12 87 ARG A O 1
ATOM 647 N N . ASP A 1 88 ? -9.529 -3.527 13.164 1.00 84.00 88 ASP A N 1
ATOM 648 C CA . ASP A 1 88 ? -10.422 -3.809 12.043 1.00 84.00 88 ASP A CA 1
ATOM 649 C C . ASP A 1 88 ? -10.110 -2.884 10.860 1.00 84.00 88 ASP A C 1
ATOM 651 O O . ASP A 1 88 ? -10.025 -3.354 9.730 1.00 84.00 88 ASP A O 1
ATOM 655 N N . GLU A 1 89 ? -9.802 -1.608 11.121 1.00 86.69 89 GLU A N 1
ATOM 656 C CA . GLU A 1 89 ? -9.324 -0.672 10.091 1.00 86.69 89 GLU A CA 1
ATOM 657 C C . GLU A 1 89 ? -7.983 -1.124 9.490 1.00 86.69 89 GLU A C 1
ATOM 659 O O . GLU A 1 89 ? -7.782 -1.056 8.277 1.00 86.69 89 GLU A O 1
ATOM 664 N N . LEU A 1 90 ? -7.058 -1.628 10.319 1.00 86.25 90 LEU A N 1
ATOM 665 C CA . LEU A 1 90 ? -5.792 -2.190 9.836 1.00 86.25 90 LEU A CA 1
ATOM 666 C C . LEU A 1 90 ? -6.017 -3.449 8.992 1.00 86.25 90 LEU A C 1
ATOM 668 O O . LEU A 1 90 ? -5.397 -3.599 7.941 1.00 86.25 90 LEU A O 1
ATOM 672 N N . ALA A 1 91 ? -6.902 -4.342 9.435 1.00 83.88 91 ALA A N 1
ATOM 673 C CA . ALA A 1 91 ? -7.260 -5.559 8.717 1.00 83.88 91 ALA A CA 1
ATOM 674 C C . ALA A 1 91 ? -7.851 -5.247 7.339 1.00 83.88 91 ALA A C 1
ATOM 676 O O . ALA A 1 91 ? -7.441 -5.837 6.338 1.00 83.88 91 ALA A O 1
ATOM 677 N N . GLU A 1 92 ? -8.785 -4.298 7.291 1.00 88.81 92 GLU A N 1
ATOM 678 C CA . GLU A 1 92 ? -9.402 -3.818 6.061 1.00 88.81 92 GLU A CA 1
ATOM 679 C C . GLU A 1 92 ? -8.357 -3.201 5.126 1.00 88.81 92 GLU A C 1
ATOM 681 O O . GLU A 1 92 ? -8.266 -3.590 3.960 1.00 88.81 92 GLU A O 1
ATOM 686 N N . GLY A 1 93 ? -7.501 -2.314 5.641 1.00 90.19 93 GLY A N 1
ATOM 687 C CA . GLY A 1 93 ? -6.434 -1.697 4.855 1.00 90.19 93 GLY A CA 1
ATOM 688 C C . GLY A 1 93 ? -5.452 -2.718 4.273 1.00 90.19 93 GLY A C 1
ATOM 689 O O . GLY A 1 93 ? -5.125 -2.663 3.087 1.00 90.19 93 GLY A O 1
ATOM 690 N N . VAL A 1 94 ? -5.023 -3.704 5.066 1.00 87.19 94 VAL A N 1
ATOM 691 C CA . VAL A 1 94 ? -4.142 -4.785 4.589 1.00 87.19 94 VAL A CA 1
ATOM 692 C C . VAL A 1 94 ? -4.837 -5.634 3.522 1.00 87.19 94 VAL A C 1
ATOM 694 O O . VAL A 1 94 ? -4.211 -5.963 2.514 1.00 87.19 94 VAL A O 1
ATOM 697 N N . ALA A 1 95 ? -6.124 -5.952 3.688 1.00 87.75 95 ALA A N 1
ATOM 698 C CA . ALA A 1 95 ? -6.886 -6.710 2.696 1.00 87.75 95 ALA A CA 1
ATOM 699 C C . ALA A 1 95 ? -7.021 -5.950 1.365 1.00 87.75 95 ALA A C 1
ATOM 701 O O . ALA A 1 95 ? -6.789 -6.521 0.297 1.00 87.75 95 ALA A O 1
ATOM 702 N N . LEU A 1 96 ? -7.324 -4.649 1.413 1.00 91.56 96 LEU A N 1
ATOM 703 C CA . LEU A 1 96 ? -7.401 -3.795 0.225 1.00 91.56 96 LEU A CA 1
ATOM 704 C C . LEU A 1 96 ? -6.057 -3.707 -0.511 1.00 91.56 96 LEU A C 1
ATOM 706 O O . LEU A 1 96 ? -6.024 -3.786 -1.745 1.00 91.56 96 LEU A O 1
ATOM 710 N N . LEU A 1 97 ? -4.954 -3.589 0.233 1.00 89.81 97 LEU A N 1
ATOM 711 C CA . LEU A 1 97 ? -3.604 -3.595 -0.328 1.00 89.81 97 LEU A CA 1
ATOM 712 C C . LEU A 1 97 ? -3.271 -4.948 -0.969 1.00 89.81 97 LEU A C 1
ATOM 714 O O . LEU A 1 97 ? -2.790 -4.985 -2.102 1.00 89.81 97 LEU A O 1
ATOM 718 N N . ALA A 1 98 ? -3.569 -6.059 -0.291 1.00 86.19 98 ALA A N 1
ATOM 719 C CA . ALA A 1 98 ? -3.315 -7.402 -0.808 1.00 86.19 98 ALA A CA 1
ATOM 720 C C . ALA A 1 98 ? -4.051 -7.672 -2.128 1.00 86.19 98 ALA A C 1
ATOM 722 O O . ALA A 1 98 ? -3.476 -8.197 -3.091 1.00 86.19 98 ALA A O 1
ATOM 723 N N . ASP A 1 99 ? -5.302 -7.232 -2.213 1.00 88.50 99 ASP A N 1
ATOM 724 C CA . ASP A 1 99 ? -6.093 -7.281 -3.434 1.00 88.50 99 ASP A CA 1
ATOM 725 C C . ASP A 1 99 ? -5.485 -6.443 -4.570 1.00 88.50 99 ASP A C 1
ATOM 727 O O . ASP A 1 99 ? -5.432 -6.893 -5.723 1.00 88.50 99 ASP A O 1
ATOM 731 N N . ALA A 1 100 ? -5.043 -5.218 -4.263 1.00 90.44 100 ALA A N 1
ATOM 732 C CA . ALA A 1 100 ? -4.430 -4.322 -5.239 1.00 90.44 100 ALA A CA 1
ATOM 733 C C . ALA A 1 100 ? -3.151 -4.941 -5.823 1.00 90.44 100 ALA A C 1
ATOM 735 O O . ALA A 1 100 ? -2.994 -5.006 -7.047 1.00 90.44 100 ALA A O 1
ATOM 736 N N . VAL A 1 101 ? -2.289 -5.490 -4.962 1.00 87.06 101 VAL A N 1
ATOM 737 C CA . VAL A 1 101 ? -1.081 -6.223 -5.363 1.00 87.06 101 VAL A CA 1
ATOM 738 C C . VAL A 1 101 ? -1.448 -7.410 -6.253 1.00 87.06 101 VAL A C 1
ATOM 740 O O . VAL A 1 101 ? -0.960 -7.515 -7.378 1.00 87.06 101 VAL A O 1
ATOM 743 N N . THR A 1 102 ? -2.376 -8.265 -5.813 1.00 85.62 102 THR A N 1
ATOM 744 C CA . THR A 1 102 ? -2.796 -9.466 -6.556 1.00 85.62 102 THR A CA 1
ATOM 745 C C . THR A 1 102 ? -3.267 -9.133 -7.972 1.00 85.62 102 THR A C 1
ATOM 747 O O . THR A 1 102 ? -2.946 -9.840 -8.933 1.00 85.62 102 THR A O 1
ATOM 750 N N . ARG A 1 103 ? -4.011 -8.036 -8.141 1.00 86.88 103 ARG A N 1
ATOM 751 C CA . ARG A 1 103 ? -4.510 -7.603 -9.453 1.00 86.88 103 ARG A CA 1
ATOM 752 C C . ARG A 1 103 ? -3.419 -7.050 -10.351 1.00 86.88 103 ARG A C 1
ATOM 754 O O . ARG A 1 103 ? -3.421 -7.339 -11.549 1.00 86.88 103 ARG A O 1
ATOM 761 N N . GLN A 1 104 ? -2.500 -6.263 -9.801 1.00 86.75 104 GLN A N 1
ATOM 762 C CA . GLN A 1 104 ? -1.444 -5.648 -10.599 1.00 86.75 104 GLN A CA 1
ATOM 763 C C . GLN A 1 104 ? -0.349 -6.652 -10.982 1.00 86.75 104 GLN A C 1
ATOM 765 O O . GLN A 1 104 ? 0.171 -6.549 -12.096 1.00 86.75 104 GLN A O 1
ATOM 770 N N . SER A 1 105 ? -0.093 -7.665 -10.146 1.00 75.38 105 SER A N 1
ATOM 771 C CA . SER A 1 105 ? 0.866 -8.749 -10.413 1.00 75.38 105 SER A CA 1
ATOM 772 C C . SER A 1 105 ? 0.408 -9.727 -11.503 1.00 75.38 105 SER A C 1
ATOM 774 O O . SER A 1 105 ? 1.235 -10.367 -12.143 1.00 75.38 105 SER A O 1
ATOM 776 N N . ARG A 1 106 ? -0.903 -9.831 -11.769 1.00 71.25 106 ARG A N 1
ATOM 777 C CA . ARG A 1 106 ? -1.460 -10.678 -12.847 1.00 71.25 106 ARG A CA 1
ATOM 778 C C . ARG A 1 106 ? -1.505 -9.995 -14.219 1.00 71.25 106 ARG A C 1
ATOM 780 O O . ARG A 1 106 ? -1.797 -10.653 -15.216 1.00 71.25 106 ARG A O 1
ATOM 787 N N . ARG A 1 107 ? -1.259 -8.683 -14.294 1.00 63.81 107 ARG A N 1
ATOM 788 C CA . ARG A 1 107 ? -1.264 -7.940 -15.564 1.00 63.81 107 ARG A CA 1
ATOM 789 C C . ARG A 1 107 ? 0.088 -8.081 -16.276 1.00 63.81 107 ARG A C 1
ATOM 791 O O . ARG A 1 107 ? 1.113 -7.862 -15.631 1.00 63.81 107 ARG A O 1
ATOM 798 N N . PRO A 1 108 ? 0.118 -8.364 -17.595 1.00 52.69 108 PRO A N 1
ATOM 799 C CA . PRO A 1 108 ? 1.364 -8.374 -18.353 1.00 52.69 108 PRO A CA 1
ATOM 800 C C . PRO A 1 108 ? 2.066 -7.016 -18.243 1.00 52.69 108 PRO A C 1
ATOM 802 O O . PRO A 1 108 ? 1.450 -5.973 -18.476 1.00 52.69 108 PRO A O 1
ATOM 805 N N . LEU A 1 109 ? 3.351 -7.021 -17.882 1.00 55.22 109 LEU A N 1
ATOM 806 C CA . LEU A 1 109 ? 4.163 -5.807 -17.844 1.00 55.22 109 LEU A CA 1
ATOM 807 C C . LEU A 1 109 ? 4.354 -5.292 -19.277 1.00 55.22 109 LEU A C 1
ATOM 809 O O . LEU A 1 109 ? 4.957 -5.958 -20.113 1.00 55.22 109 LEU A O 1
ATOM 813 N N . VAL A 1 110 ? 3.829 -4.097 -19.560 1.00 51.22 110 VAL A N 1
ATOM 814 C CA . VAL A 1 110 ? 3.845 -3.478 -20.901 1.00 51.22 110 VAL A CA 1
ATOM 815 C C . VAL A 1 110 ? 5.250 -2.988 -21.297 1.00 51.22 110 VAL A C 1
ATOM 817 O O . VAL A 1 110 ? 5.503 -2.701 -22.465 1.00 51.22 110 VAL A O 1
ATOM 820 N N . ARG A 1 111 ? 6.207 -2.937 -20.358 1.00 46.50 111 ARG A N 1
ATOM 821 C CA . ARG A 1 111 ? 7.613 -2.602 -20.624 1.00 46.50 111 ARG A CA 1
ATOM 822 C C . ARG A 1 111 ? 8.549 -3.523 -19.848 1.00 46.50 111 ARG A C 1
ATOM 824 O O . ARG A 1 111 ? 8.371 -3.729 -18.651 1.00 46.50 111 ARG A O 1
ATOM 831 N N . ARG A 1 112 ? 9.565 -4.061 -20.534 1.00 38.56 112 ARG A N 1
ATOM 832 C CA . ARG A 1 112 ? 10.687 -4.748 -19.883 1.00 38.56 112 ARG A CA 1
ATOM 833 C C . ARG A 1 112 ? 11.58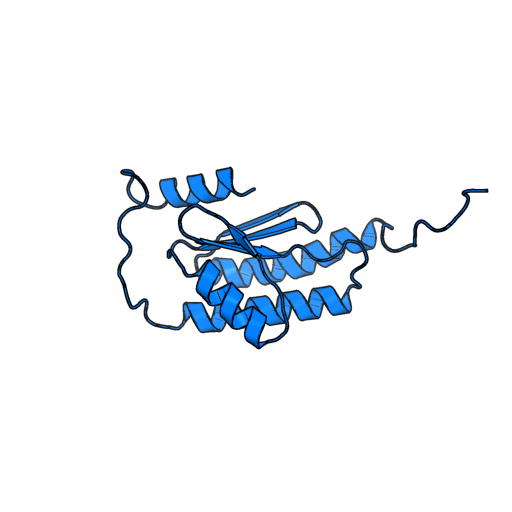8 -3.675 -19.261 1.00 38.56 112 ARG A C 1
ATOM 835 O O . ARG A 1 112 ? 11.962 -2.752 -19.986 1.00 38.56 112 ARG A O 1
ATOM 842 N N . PRO A 1 113 ? 11.912 -3.751 -17.964 1.00 46.97 113 PRO A N 1
ATOM 843 C CA . PRO A 1 113 ? 12.600 -2.659 -17.298 1.00 46.97 113 PRO A CA 1
ATOM 844 C C . PRO A 1 113 ? 14.035 -2.494 -17.803 1.00 46.97 113 PRO A C 1
ATOM 846 O O . PRO A 1 113 ? 14.723 -3.476 -18.100 1.00 46.97 113 PRO A O 1
ATOM 849 N N . ALA A 1 114 ? 14.472 -1.238 -17.907 1.00 39.66 114 ALA A N 1
ATOM 850 C CA . ALA A 1 114 ? 15.884 -0.914 -18.045 1.00 39.66 114 ALA A CA 1
ATOM 851 C C . ALA A 1 114 ? 16.599 -1.275 -16.729 1.00 39.66 114 ALA A C 1
ATOM 853 O O . ALA A 1 114 ? 16.005 -1.113 -15.661 1.00 39.66 114 ALA A O 1
ATOM 854 N N . PRO A 1 115 ? 17.839 -1.787 -16.778 1.00 36.88 115 PRO A N 1
ATOM 855 C CA . PRO A 1 115 ? 18.570 -2.131 -15.569 1.00 36.88 115 PRO A CA 1
ATOM 856 C C . PRO A 1 115 ? 18.750 -0.885 -14.694 1.00 36.88 115 PRO A C 1
ATOM 858 O O . PRO A 1 115 ? 19.267 0.139 -15.142 1.00 36.88 115 PRO A O 1
ATOM 861 N N . ILE A 1 116 ? 18.307 -0.997 -13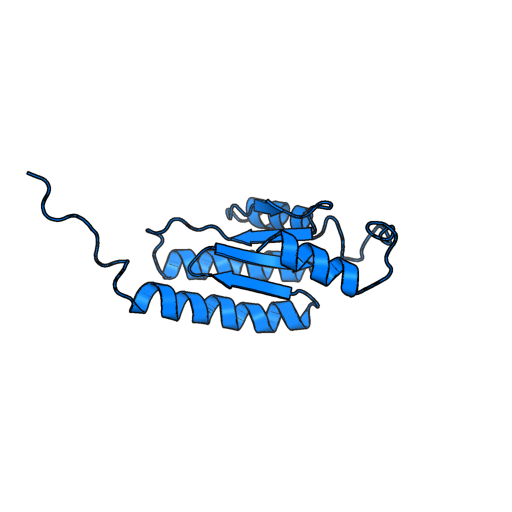.444 1.00 42.69 116 ILE A N 1
ATOM 862 C CA . ILE A 1 116 ? 18.505 -0.010 -12.384 1.00 42.69 116 ILE A CA 1
ATOM 863 C C . ILE A 1 116 ? 20.009 0.161 -12.146 1.00 42.69 116 ILE A C 1
ATOM 865 O O . ILE A 1 116 ? 20.683 -0.766 -11.712 1.00 42.69 116 ILE A O 1
ATOM 869 N N . GLY A 1 117 ? 20.540 1.337 -12.492 1.00 39.91 117 GLY A N 1
ATOM 870 C CA . GLY A 1 117 ? 21.875 1.796 -12.100 1.00 39.91 117 GLY A CA 1
ATOM 871 C C . GLY A 1 117 ? 23.016 0.791 -12.287 1.00 39.91 117 GLY A C 1
ATOM 872 O O . GLY A 1 117 ? 23.650 0.427 -11.312 1.00 39.91 117 GLY A O 1
ATOM 873 N N . GLY A 1 118 ? 23.314 0.349 -13.513 1.00 36.84 118 GLY A N 1
ATOM 874 C CA . GLY A 1 118 ? 24.603 -0.285 -13.858 1.00 36.84 118 GLY A CA 1
ATOM 875 C C . GLY A 1 118 ? 24.956 -1.634 -13.201 1.00 36.84 118 GLY A C 1
ATOM 876 O O . GLY A 1 118 ? 25.949 -2.236 -13.602 1.00 36.84 118 GLY A O 1
ATOM 877 N N . VAL A 1 119 ? 24.158 -2.147 -12.262 1.00 40.78 119 VAL A N 1
ATOM 878 C CA . VAL A 1 119 ? 24.316 -3.471 -11.639 1.00 40.78 119 VAL A CA 1
ATOM 879 C C . VAL A 1 119 ? 23.117 -4.354 -11.981 1.00 40.78 119 VAL A C 1
ATOM 881 O O . VAL A 1 119 ? 21.960 -3.970 -11.836 1.00 40.78 119 VAL A O 1
ATOM 884 N N . GLN A 1 120 ? 23.398 -5.541 -12.515 1.00 36.31 120 GLN A N 1
ATOM 885 C CA . GLN A 1 120 ? 22.392 -6.495 -12.982 1.00 36.31 120 GLN A CA 1
ATOM 886 C C . GLN A 1 120 ? 21.761 -7.256 -11.805 1.00 36.31 120 GLN A C 1
ATOM 888 O O . GLN A 1 120 ? 22.470 -7.807 -10.971 1.00 36.31 120 GLN A O 1
ATOM 893 N N . GLY A 1 121 ? 20.433 -7.398 -11.804 1.00 53.12 121 GLY A N 1
ATOM 894 C CA . GLY A 1 121 ? 19.745 -8.437 -11.028 1.00 53.12 121 GLY A CA 1
ATOM 895 C C . GLY A 1 121 ? 19.451 -8.120 -9.554 1.00 53.12 121 GLY A C 1
ATOM 896 O O . GLY A 1 121 ? 19.394 -6.964 -9.140 1.00 53.12 121 GLY A O 1
ATOM 897 N N . ALA A 1 122 ? 19.189 -9.184 -8.784 1.00 51.09 122 ALA A N 1
ATOM 898 C CA . ALA A 1 122 ? 18.640 -9.173 -7.421 1.00 51.09 122 ALA A CA 1
ATOM 899 C C . ALA A 1 122 ? 19.407 -8.300 -6.405 1.00 51.09 122 ALA A C 1
ATOM 901 O O . ALA A 1 122 ? 18.808 -7.831 -5.438 1.00 51.09 122 ALA A O 1
ATOM 902 N N . ASP A 1 123 ? 20.692 -8.023 -6.640 1.00 52.94 123 ASP A N 1
ATOM 903 C CA . ASP A 1 123 ? 21.513 -7.159 -5.781 1.00 52.94 123 ASP A CA 1
ATOM 904 C C . ASP A 1 123 ? 21.045 -5.697 -5.789 1.00 52.94 123 ASP A C 1
ATOM 906 O O . ASP A 1 123 ? 21.045 -5.040 -4.747 1.00 52.94 123 ASP A O 1
ATOM 910 N N . ALA A 1 124 ? 20.577 -5.194 -6.936 1.00 57.53 124 ALA A N 1
ATOM 911 C CA . ALA A 1 124 ? 20.021 -3.846 -7.034 1.00 57.53 124 ALA A CA 1
ATOM 912 C C . ALA A 1 124 ? 18.678 -3.743 -6.289 1.00 57.53 124 ALA A C 1
ATOM 914 O O . ALA A 1 124 ? 18.436 -2.779 -5.566 1.00 57.53 124 ALA A O 1
ATOM 915 N N . PHE A 1 125 ? 17.847 -4.784 -6.378 1.00 61.00 125 PHE A N 1
ATOM 916 C CA . PHE A 1 125 ? 16.578 -4.879 -5.653 1.00 61.00 125 PHE A CA 1
ATOM 917 C C . PHE A 1 125 ? 16.784 -4.927 -4.130 1.00 61.00 125 PHE A C 1
ATOM 919 O O . PHE A 1 125 ? 16.120 -4.209 -3.385 1.00 61.00 125 PHE A O 1
ATOM 926 N N . LEU A 1 126 ? 17.774 -5.689 -3.655 1.00 65.38 126 LEU A N 1
ATOM 927 C CA . LEU A 1 126 ? 18.171 -5.681 -2.245 1.00 65.38 126 LEU A CA 1
ATOM 928 C C . LEU A 1 126 ? 18.753 -4.327 -1.806 1.00 65.38 126 LEU A C 1
ATOM 930 O O . LEU A 1 126 ? 18.553 -3.921 -0.660 1.00 65.38 126 LEU A O 1
ATOM 934 N N . GLY A 1 127 ? 19.448 -3.616 -2.698 1.00 68.06 127 GLY A N 1
ATOM 935 C CA . GLY A 1 127 ? 19.938 -2.256 -2.463 1.00 68.06 127 GLY A CA 1
ATOM 936 C C . GLY A 1 127 ? 18.809 -1.248 -2.240 1.00 68.06 127 GLY A C 1
ATOM 937 O O . GLY A 1 127 ? 18.846 -0.491 -1.271 1.00 68.06 127 GLY A O 1
ATOM 938 N N . VAL A 1 128 ? 17.768 -1.295 -3.074 1.00 66.31 128 VAL A N 1
ATOM 939 C CA . VAL A 1 128 ? 16.553 -0.480 -2.915 1.00 66.31 128 VAL A CA 1
ATOM 940 C C . VAL A 1 128 ? 15.877 -0.769 -1.580 1.00 66.31 128 VAL A C 1
ATOM 942 O O . VAL A 1 128 ? 15.586 0.157 -0.824 1.00 66.31 128 VAL A O 1
ATOM 945 N N . VAL A 1 129 ? 15.680 -2.050 -1.258 1.00 67.44 129 VAL A N 1
ATOM 946 C CA . VAL A 1 129 ? 15.066 -2.473 0.008 1.00 67.44 129 VAL A CA 1
ATOM 947 C C . VAL A 1 129 ? 15.872 -1.923 1.190 1.00 67.44 129 VAL A C 1
ATOM 949 O O . VAL A 1 129 ? 15.301 -1.365 2.114 1.00 67.44 129 VAL A O 1
ATOM 952 N N . ARG A 1 130 ? 17.207 -1.981 1.153 1.00 74.38 130 ARG A N 1
ATOM 953 C CA . ARG A 1 130 ? 18.056 -1.410 2.217 1.00 74.38 130 ARG A CA 1
ATOM 954 C C . ARG A 1 130 ? 17.998 0.112 2.325 1.00 74.38 130 ARG A C 1
ATOM 956 O O . ARG A 1 130 ? 18.278 0.636 3.392 1.00 74.38 130 ARG A O 1
ATOM 963 N N . SER A 1 131 ? 17.716 0.818 1.233 1.00 74.06 131 SER A N 1
ATOM 964 C CA . SER A 1 131 ? 17.635 2.281 1.237 1.00 74.06 131 SER A CA 1
ATOM 965 C C . SER A 1 131 ? 16.255 2.802 1.647 1.00 74.06 131 SER A C 1
ATOM 967 O O . SER A 1 131 ? 16.148 3.963 2.038 1.00 74.06 131 SER A O 1
ATOM 969 N N . CYS A 1 132 ? 15.201 1.993 1.505 1.00 65.38 132 CYS A N 1
ATOM 970 C CA . CYS A 1 132 ? 13.819 2.407 1.761 1.00 65.38 132 CYS A CA 1
ATOM 971 C C . CYS A 1 132 ? 13.321 2.093 3.184 1.00 65.38 132 CYS A C 1
ATOM 973 O O . CYS A 1 132 ? 12.279 2.642 3.563 1.00 65.38 132 CYS A O 1
ATOM 975 N N . PHE A 1 133 ? 14.040 1.243 3.934 1.00 62.94 133 PHE A N 1
ATOM 976 C CA . PHE A 1 133 ? 13.713 0.742 5.281 1.00 62.94 133 PHE A CA 1
ATOM 977 C C . PHE A 1 133 ? 14.900 0.871 6.240 1.00 62.94 133 PHE A C 1
ATOM 979 O O . PHE A 1 133 ? 14.664 1.129 7.443 1.00 62.94 133 PHE A O 1
#

Foldseek 3Di:
DDDDDPDPCVPVVNQVVLVVLVVVLQVLLVVLVWHWDDDRQKIKIFAPDFCLLVQLQVQLVVVVAHWDADDPRSRMTIGDDPSPDGPVNSNVNSVSSSVSSVVSSPDPDPDDDDDDPPDDDDVVSVVRVVVVD